Protein AF-A0A9X3YNB3-F1 (afdb_monomer_lite)

Structure (mmCIF, N/CA/C/O backbone):
data_AF-A0A9X3YNB3-F1
#
_entry.id   AF-A0A9X3YNB3-F1
#
loop_
_atom_site.group_PDB
_atom_site.id
_atom_site.type_symbol
_atom_site.label_atom_id
_atom_site.label_alt_id
_atom_site.label_comp_id
_atom_site.label_asym_id
_atom_site.label_entity_id
_atom_site.label_seq_id
_atom_site.pdbx_PDB_ins_code
_atom_site.Cartn_x
_atom_site.Cartn_y
_atom_site.Cartn_z
_atom_site.occupancy
_atom_site.B_iso_or_equiv
_atom_site.auth_seq_id
_atom_site.auth_comp_id
_atom_site.auth_asym_id
_atom_site.auth_atom_id
_atom_site.pdbx_PDB_model_num
ATOM 1 N N . MET A 1 1 ? -10.441 14.692 83.137 1.00 40.94 1 MET A N 1
ATOM 2 C CA . MET A 1 1 ? -10.372 13.592 82.148 1.00 40.94 1 MET A CA 1
ATOM 3 C C . MET A 1 1 ? -11.231 13.978 80.956 1.00 40.94 1 MET A C 1
ATOM 5 O O . MET A 1 1 ? -12.444 13.997 81.087 1.00 40.94 1 MET A O 1
ATOM 9 N N . GLN A 1 2 ? -10.619 14.364 79.838 1.00 39.03 2 GLN A N 1
ATOM 10 C CA . GLN A 1 2 ? -11.331 14.757 78.620 1.00 39.03 2 GLN A CA 1
ATOM 11 C C . GLN A 1 2 ? -10.517 14.231 77.432 1.00 39.03 2 GLN A C 1
ATOM 13 O O . GLN A 1 2 ? -9.462 14.764 77.101 1.00 39.03 2 GLN A O 1
ATOM 18 N N . THR A 1 3 ? -10.944 13.106 76.866 1.00 40.03 3 THR A N 1
ATOM 19 C CA . THR A 1 3 ? -10.283 12.437 75.740 1.00 40.03 3 THR A CA 1
ATOM 20 C C . THR A 1 3 ? -10.920 12.900 74.433 1.00 40.03 3 THR A C 1
ATOM 22 O O . THR A 1 3 ? -12.019 12.490 74.071 1.00 40.03 3 THR A O 1
ATOM 25 N N . SER A 1 4 ? -10.219 13.786 73.723 1.00 41.06 4 SER A N 1
ATOM 26 C CA . SER A 1 4 ? -10.578 14.230 72.374 1.00 41.06 4 SER A CA 1
ATOM 27 C C . SER A 1 4 ? -10.214 13.144 71.357 1.00 41.06 4 SER A C 1
ATOM 29 O O . SER A 1 4 ? -9.040 12.810 71.187 1.00 41.06 4 SER A O 1
ATOM 31 N N . LYS A 1 5 ? -11.222 12.564 70.695 1.00 44.88 5 LYS A N 1
ATOM 32 C CA . LYS A 1 5 ? -11.051 11.639 69.566 1.00 44.88 5 LYS A CA 1
ATOM 33 C C . LYS A 1 5 ? -10.964 12.458 68.277 1.00 44.88 5 LYS A C 1
ATOM 35 O O . LYS A 1 5 ? -11.952 13.050 67.854 1.00 44.88 5 LYS A O 1
ATOM 40 N N . LYS A 1 6 ? -9.786 12.491 67.652 1.00 42.75 6 LYS A N 1
ATOM 41 C CA . LYS A 1 6 ? -9.596 13.060 66.312 1.00 42.75 6 LYS A CA 1
ATOM 42 C C . LYS A 1 6 ? -10.081 12.051 65.270 1.00 42.75 6 LYS A C 1
ATOM 44 O O . LYS A 1 6 ? -9.524 10.962 65.167 1.00 42.75 6 LYS A O 1
ATOM 49 N N . ALA A 1 7 ? -11.114 12.415 64.516 1.00 43.97 7 ALA A N 1
ATOM 50 C CA . ALA A 1 7 ? -11.523 11.700 63.314 1.00 43.97 7 ALA A CA 1
ATOM 51 C C . ALA A 1 7 ? -10.542 12.044 62.183 1.00 43.97 7 ALA A C 1
ATOM 53 O O . ALA A 1 7 ? -10.432 13.200 61.780 1.00 43.97 7 ALA A O 1
ATOM 54 N N . VAL A 1 8 ? -9.802 11.046 61.706 1.00 42.28 8 VAL A N 1
ATOM 55 C CA . VAL A 1 8 ? -8.943 11.158 60.524 1.00 42.28 8 VAL A CA 1
ATOM 56 C C . VAL A 1 8 ? -9.780 10.730 59.323 1.00 42.28 8 VAL A C 1
ATOM 58 O O . VAL A 1 8 ? -10.089 9.553 59.163 1.00 42.28 8 VAL A O 1
ATOM 61 N N . PHE A 1 9 ? -10.189 11.701 58.509 1.00 37.84 9 PHE A N 1
ATOM 62 C CA . PHE A 1 9 ? -10.839 11.467 57.221 1.00 37.84 9 PHE A CA 1
ATOM 63 C C . PHE A 1 9 ? -9.753 11.129 56.191 1.00 37.84 9 PHE A C 1
ATOM 65 O O . PHE A 1 9 ? -8.993 11.998 55.767 1.00 37.84 9 PHE A O 1
ATOM 72 N N . VAL A 1 10 ? -9.646 9.851 55.829 1.00 41.56 10 VAL A N 1
ATOM 73 C CA . VAL A 1 10 ? -8.756 9.378 54.763 1.00 41.56 10 VAL A CA 1
ATOM 74 C C . VAL A 1 10 ? -9.478 9.580 53.432 1.00 41.56 10 VAL A C 1
ATOM 76 O O . VAL A 1 10 ? -10.455 8.895 53.140 1.00 41.56 10 VAL A O 1
ATOM 79 N N . TYR A 1 11 ? -9.015 10.545 52.637 1.00 40.06 11 TYR A N 1
ATOM 80 C CA . TYR A 1 11 ? -9.440 10.712 51.248 1.00 40.06 11 TYR A CA 1
ATOM 81 C C . TYR A 1 11 ? -8.928 9.525 50.424 1.00 40.06 11 TYR A C 1
ATOM 83 O O . TYR A 1 11 ? -7.724 9.378 50.215 1.00 40.06 11 TYR A O 1
ATOM 91 N N . ALA A 1 12 ? -9.841 8.678 49.952 1.00 42.34 12 ALA A N 1
ATOM 92 C CA . ALA A 1 12 ? -9.538 7.681 48.937 1.00 42.34 12 ALA A CA 1
ATOM 93 C C . ALA A 1 12 ? -9.299 8.401 47.598 1.00 42.34 12 ALA A C 1
ATOM 95 O O . ALA A 1 12 ? -10.236 8.904 46.978 1.00 42.34 12 ALA A O 1
ATOM 96 N N . LEU A 1 13 ? -8.035 8.479 47.168 1.00 42.12 13 LEU A N 1
ATOM 97 C CA . LEU A 1 13 ? -7.683 8.859 45.802 1.00 42.12 13 LEU A CA 1
ATOM 98 C C . LEU A 1 13 ? -8.223 7.786 44.846 1.00 42.12 13 LEU A C 1
ATOM 100 O O . LEU A 1 13 ? -7.699 6.676 44.788 1.00 42.12 13 LEU A O 1
ATOM 104 N N . PHE A 1 14 ? -9.246 8.134 44.068 1.00 37.44 14 PHE A N 1
ATOM 105 C CA . PHE A 1 14 ? -9.580 7.419 42.841 1.00 37.44 14 PHE A CA 1
ATOM 106 C C . PHE A 1 14 ? -8.511 7.755 41.796 1.00 37.44 14 PHE A C 1
ATOM 108 O O . PHE A 1 14 ? -8.597 8.763 41.095 1.00 37.44 14 PHE A O 1
ATOM 115 N N . THR A 1 15 ? -7.473 6.928 41.696 1.00 45.19 15 THR A N 1
ATOM 116 C CA . THR A 1 15 ? -6.614 6.920 40.514 1.00 45.19 15 THR A CA 1
ATOM 117 C C . THR A 1 15 ? -7.385 6.238 39.391 1.00 45.19 15 THR A C 1
ATOM 119 O O . THR A 1 15 ? -7.479 5.015 39.316 1.00 45.19 15 THR A O 1
ATOM 122 N N . ALA A 1 16 ? -7.980 7.049 38.517 1.00 41.38 16 ALA A N 1
ATOM 123 C CA . ALA A 1 16 ? -8.454 6.581 37.227 1.00 41.38 16 ALA A CA 1
ATOM 124 C C . ALA A 1 16 ? -7.243 6.036 36.460 1.00 41.38 16 ALA A C 1
ATOM 126 O O . ALA A 1 16 ? -6.425 6.793 35.936 1.00 41.38 16 ALA A O 1
ATOM 127 N N . VAL A 1 17 ? -7.102 4.713 36.429 1.00 41.97 17 VAL A N 1
ATOM 128 C CA . VAL A 1 17 ? -6.247 4.035 35.460 1.00 41.97 17 VAL A CA 1
ATOM 129 C C . VAL A 1 17 ? -6.905 4.268 34.107 1.00 41.97 17 VAL A C 1
ATOM 131 O O . VAL A 1 17 ? -7.816 3.551 33.705 1.00 41.97 17 VAL A O 1
ATOM 134 N N . ALA A 1 18 ? -6.491 5.338 33.431 1.00 39.88 18 ALA A N 1
ATOM 135 C CA . ALA A 1 18 ? -6.683 5.466 3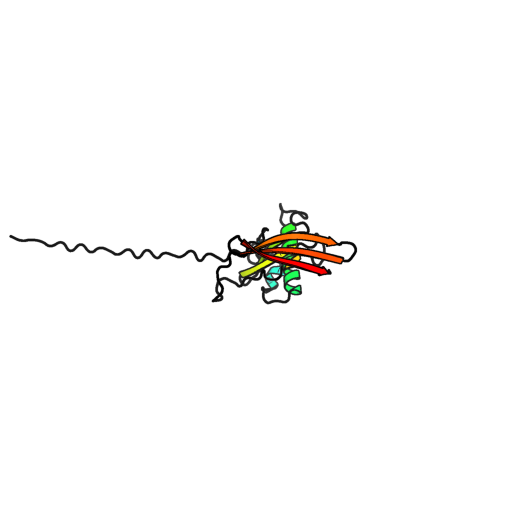2.002 1.00 39.88 18 ALA A CA 1
ATOM 136 C C . ALA A 1 18 ? -5.924 4.295 31.379 1.00 39.88 18 ALA A C 1
ATOM 138 O O . ALA A 1 18 ? -4.702 4.340 31.238 1.00 39.88 18 ALA A O 1
ATOM 139 N N . SER A 1 19 ? -6.630 3.202 31.092 1.00 33.09 19 SER A N 1
ATOM 140 C CA . SER A 1 19 ? -6.094 2.149 30.246 1.00 33.09 19 SER A CA 1
ATOM 141 C C . SER A 1 19 ? -5.663 2.824 28.945 1.00 33.09 19 SER A C 1
ATOM 143 O O . SER A 1 19 ? -6.514 3.439 28.292 1.00 33.09 19 SER A O 1
ATOM 145 N N . PRO A 1 20 ? -4.379 2.779 28.551 1.00 43.03 20 PRO A N 1
ATOM 146 C CA . PRO A 1 20 ? -4.036 3.144 27.195 1.00 43.03 20 PRO A CA 1
ATOM 147 C C . PRO A 1 20 ? -4.787 2.145 26.322 1.00 43.03 20 PRO A C 1
ATOM 149 O O . PRO A 1 20 ? -4.491 0.952 26.337 1.00 43.03 20 PRO A O 1
ATOM 152 N N . MET A 1 21 ? -5.823 2.620 25.632 1.00 38.75 21 MET A N 1
ATOM 153 C CA . MET A 1 21 ? -6.415 1.889 24.525 1.00 38.75 21 MET A CA 1
ATOM 154 C C . MET A 1 21 ? -5.260 1.643 23.562 1.00 38.75 21 MET A C 1
ATOM 156 O O . MET A 1 21 ? -4.823 2.560 22.865 1.00 38.75 21 MET A O 1
ATOM 160 N N . ALA A 1 22 ? -4.686 0.444 23.621 1.00 37.50 22 ALA A N 1
ATOM 161 C CA . ALA A 1 22 ? -3.665 0.011 22.698 1.00 37.50 22 ALA A CA 1
ATOM 162 C C . ALA A 1 22 ? -4.331 0.036 21.326 1.00 37.50 22 ALA A C 1
ATOM 164 O O . ALA A 1 22 ? -5.147 -0.821 20.996 1.00 37.50 22 ALA A O 1
ATOM 165 N N . LEU A 1 23 ? -4.065 1.105 20.575 1.00 42.31 23 LEU A N 1
ATOM 166 C CA . LEU A 1 23 ? -4.423 1.201 19.174 1.00 42.31 23 LEU A CA 1
ATOM 167 C C . LEU A 1 23 ? -3.891 -0.072 18.526 1.00 42.31 23 LEU A C 1
ATOM 169 O O . LEU A 1 23 ? -2.679 -0.277 18.546 1.00 42.31 23 LEU A O 1
ATOM 173 N N . ALA A 1 24 ? -4.774 -0.910 17.982 1.00 48.66 24 ALA A N 1
ATOM 174 C CA . ALA A 1 24 ? -4.366 -2.040 17.162 1.00 48.66 24 ALA A CA 1
ATOM 175 C C . ALA A 1 24 ? -3.406 -1.501 16.092 1.00 48.66 24 ALA A C 1
ATOM 177 O O . ALA A 1 24 ? -3.778 -0.717 15.207 1.00 48.66 24 ALA A O 1
ATOM 178 N N . GLN A 1 25 ? -2.121 -1.799 16.267 1.00 54.19 25 GLN A N 1
ATOM 179 C CA . GLN A 1 25 ? -1.070 -1.270 15.422 1.00 54.19 25 GLN A CA 1
ATOM 180 C C . GLN A 1 25 ? -0.950 -2.225 14.245 1.00 54.19 25 GLN A C 1
ATOM 182 O O . GLN A 1 25 ? -0.222 -3.204 14.313 1.00 54.19 25 GLN A O 1
ATOM 187 N N . LEU A 1 26 ? -1.659 -1.929 13.153 1.00 66.19 26 LEU A N 1
ATOM 188 C CA . LEU A 1 26 ? -1.340 -2.550 11.873 1.00 66.19 26 LEU A CA 1
ATOM 189 C C . LEU A 1 26 ? 0.098 -2.147 11.521 1.00 66.19 26 LEU A C 1
ATOM 191 O O . LEU A 1 26 ? 0.388 -0.954 11.333 1.00 66.19 26 LEU A O 1
ATOM 195 N N . ASN A 1 27 ? 0.997 -3.126 11.498 1.00 71.56 27 ASN A N 1
ATOM 196 C CA . ASN A 1 27 ? 2.390 -2.937 11.125 1.00 71.56 27 ASN A CA 1
ATOM 197 C C . ASN A 1 27 ? 2.632 -3.590 9.767 1.00 71.56 27 ASN A C 1
ATOM 199 O O . ASN A 1 27 ? 2.717 -4.809 9.667 1.00 71.56 27 ASN A O 1
ATOM 203 N N . CYS A 1 28 ? 2.736 -2.758 8.735 1.00 77.69 28 CYS A N 1
ATOM 204 C CA . CYS A 1 28 ? 3.010 -3.208 7.373 1.00 77.69 28 CYS A CA 1
ATOM 205 C C . CYS A 1 28 ? 4.519 -3.254 7.065 1.00 77.69 28 CYS A C 1
ATOM 207 O O . CYS A 1 28 ? 4.899 -3.645 5.973 1.00 77.69 28 CYS A O 1
ATOM 209 N N . GLY A 1 29 ? 5.396 -2.789 7.970 1.00 76.31 29 GLY A N 1
ATOM 210 C CA . GLY A 1 29 ? 6.845 -2.715 7.724 1.00 76.31 29 GLY A CA 1
ATOM 211 C C . GLY A 1 29 ? 7.311 -1.570 6.808 1.00 76.31 29 GLY A C 1
ATOM 212 O O . GLY A 1 29 ? 8.465 -1.568 6.390 1.00 76.31 29 GLY A O 1
ATOM 213 N N . GLY A 1 30 ? 6.447 -0.595 6.497 1.00 85.38 30 GLY A N 1
ATOM 214 C CA . GLY A 1 30 ? 6.739 0.540 5.606 1.00 85.38 30 GLY A CA 1
ATOM 215 C C . GLY A 1 30 ? 6.211 1.888 6.117 1.00 85.38 30 GLY A C 1
ATOM 216 O O . GLY A 1 30 ? 5.618 1.950 7.202 1.00 85.38 30 GLY A O 1
ATOM 217 N N . PRO A 1 31 ? 6.410 2.990 5.365 1.00 90.94 31 PRO A N 1
ATOM 218 C CA . PRO A 1 31 ? 5.942 4.306 5.779 1.00 90.94 31 PRO A CA 1
ATOM 219 C C . PRO A 1 31 ? 4.416 4.361 5.856 1.00 90.94 31 PRO A C 1
ATOM 221 O O . PRO A 1 31 ? 3.699 3.623 5.180 1.00 90.94 31 PRO A O 1
ATOM 224 N N . THR A 1 32 ? 3.919 5.271 6.692 1.00 92.06 32 THR A N 1
ATOM 225 C CA . THR A 1 32 ? 2.483 5.539 6.801 1.00 92.06 32 THR A CA 1
ATOM 226 C C . THR A 1 32 ? 2.084 6.671 5.868 1.00 92.06 32 THR A C 1
ATOM 228 O O . THR A 1 32 ? 2.608 7.778 5.976 1.00 92.06 32 THR A O 1
ATOM 231 N N . LEU A 1 33 ? 1.137 6.387 4.983 1.00 93.38 33 LEU A N 1
ATOM 232 C CA . LEU A 1 33 ? 0.521 7.314 4.049 1.00 93.38 33 LEU A CA 1
ATOM 233 C C . LEU A 1 33 ? -0.881 7.626 4.576 1.00 93.38 33 LEU A C 1
ATOM 235 O O . LEU A 1 33 ? -1.790 6.806 4.472 1.00 93.38 33 LEU A O 1
ATOM 239 N N . ASN A 1 34 ? -1.031 8.773 5.233 1.00 92.00 34 ASN A N 1
ATOM 240 C CA . ASN A 1 34 ? -2.267 9.139 5.918 1.00 92.00 34 ASN A CA 1
ATOM 241 C C . ASN A 1 34 ? -2.985 10.246 5.154 1.00 92.00 34 ASN A C 1
ATOM 243 O O . ASN A 1 34 ? -2.475 11.364 5.090 1.00 92.00 34 ASN A O 1
ATOM 247 N N . THR A 1 35 ? -4.167 9.947 4.616 1.00 92.12 35 THR A N 1
ATOM 248 C CA . THR A 1 35 ? -4.954 10.885 3.800 1.00 92.12 35 THR A CA 1
ATOM 249 C C . THR A 1 35 ? -5.328 12.162 4.554 1.00 92.12 35 THR A C 1
ATOM 251 O O . THR A 1 35 ? -5.474 13.214 3.941 1.00 92.12 35 THR A O 1
ATOM 254 N N . ASN A 1 36 ? -5.398 12.103 5.887 1.00 89.62 36 ASN A N 1
ATOM 255 C CA . ASN A 1 36 ? -5.735 13.234 6.751 1.00 89.62 36 ASN A CA 1
ATOM 256 C C . ASN A 1 36 ? -4.537 14.134 7.103 1.00 89.62 36 ASN A C 1
ATOM 258 O O . ASN A 1 36 ? -4.714 15.180 7.728 1.00 89.62 36 ASN A O 1
ATOM 262 N N . GLN A 1 37 ? -3.306 13.744 6.756 1.00 89.19 37 GLN A N 1
ATOM 263 C CA . GLN A 1 37 ? -2.095 14.465 7.157 1.00 89.19 37 GLN A CA 1
ATOM 264 C C . GLN A 1 37 ? -1.361 15.072 5.956 1.00 89.19 37 GLN A C 1
ATOM 266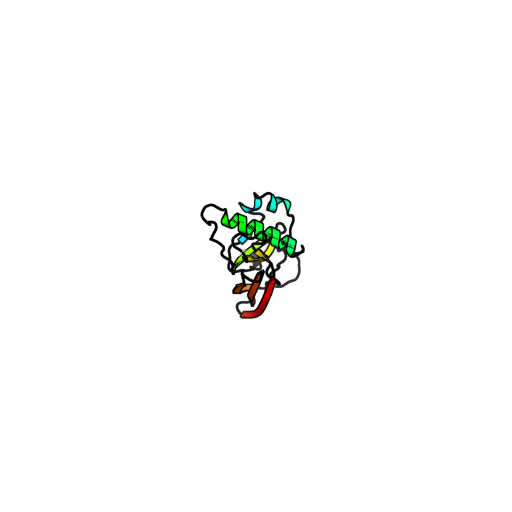 O O . GLN A 1 37 ? -1.311 14.459 4.886 1.00 89.19 37 GLN A O 1
ATOM 271 N N . PRO A 1 38 ? -0.735 16.254 6.121 1.00 86.31 38 PRO A N 1
ATOM 272 C CA . PRO A 1 38 ? 0.169 16.781 5.112 1.00 86.31 38 PRO A CA 1
ATOM 273 C C . PRO A 1 38 ? 1.328 15.804 4.834 1.00 86.31 38 PRO A C 1
ATOM 275 O O . PRO A 1 38 ? 1.825 15.169 5.768 1.00 86.31 38 PRO A O 1
ATOM 278 N N . PRO A 1 39 ? 1.786 15.694 3.575 1.00 88.00 39 PRO A N 1
ATOM 279 C CA . PRO A 1 39 ? 1.312 16.447 2.410 1.00 88.00 39 PRO A CA 1
ATOM 280 C C . PRO A 1 39 ? 0.109 15.809 1.694 1.00 88.00 39 PRO A C 1
ATOM 282 O O . PRO A 1 39 ? -0.453 16.426 0.796 1.00 88.00 39 PRO A O 1
ATOM 285 N N . TYR A 1 40 ? -0.316 14.603 2.074 1.00 89.94 40 TYR A N 1
ATOM 286 C CA . TYR A 1 40 ? -1.353 13.854 1.353 1.00 89.94 40 TYR A CA 1
ATOM 287 C C . TYR A 1 40 ? -2.717 14.539 1.378 1.00 89.94 40 TYR A C 1
ATOM 289 O O . TYR A 1 40 ? -3.398 14.565 0.357 1.00 89.94 40 TYR A O 1
ATOM 297 N N . SER A 1 41 ? -3.075 15.168 2.499 1.00 88.38 41 SER A N 1
ATOM 298 C CA . SER A 1 41 ? -4.330 15.922 2.631 1.00 88.38 41 SER A CA 1
ATOM 299 C C . SER A 1 41 ? -4.428 17.141 1.705 1.00 88.38 41 SER A C 1
ATOM 301 O O . SER A 1 41 ? -5.511 17.695 1.516 1.00 88.38 41 SER A O 1
ATOM 303 N N . GLN A 1 42 ? -3.312 17.572 1.108 1.00 87.12 42 GLN A N 1
ATOM 304 C CA . GLN A 1 42 ? -3.271 18.695 0.168 1.00 87.12 42 GLN A CA 1
ATOM 305 C C . GLN A 1 42 ? -3.497 18.261 -1.288 1.00 87.12 42 GLN A C 1
ATOM 307 O O . GLN A 1 42 ? -3.738 19.110 -2.145 1.00 87.12 42 GLN A O 1
ATOM 312 N N . LEU A 1 43 ? -3.450 16.959 -1.577 1.00 85.31 43 LEU A N 1
ATOM 313 C CA . LEU A 1 43 ? -3.661 16.423 -2.917 1.00 85.31 43 LEU A CA 1
ATOM 314 C C . LEU A 1 43 ? -5.154 16.375 -3.218 1.00 85.31 43 LEU A C 1
ATOM 316 O O . LEU A 1 43 ? -5.923 15.756 -2.486 1.00 85.31 43 LEU A O 1
ATOM 320 N N . GLU A 1 44 ? -5.564 16.979 -4.329 1.00 83.75 44 GLU A N 1
ATOM 321 C CA . GLU A 1 44 ? -6.971 17.009 -4.735 1.00 83.75 44 GLU A CA 1
ATOM 322 C C . GLU A 1 44 ? -7.554 15.601 -4.917 1.00 83.75 44 GLU A C 1
ATOM 324 O O . GLU A 1 44 ? -8.647 15.318 -4.428 1.00 83.75 44 GLU A O 1
ATOM 329 N N . THR A 1 45 ? -6.776 14.695 -5.519 1.00 79.19 45 THR A N 1
ATOM 330 C CA . THR A 1 45 ? -7.136 13.280 -5.691 1.00 79.19 45 THR A CA 1
ATOM 331 C C . THR A 1 45 ? -7.377 12.562 -4.366 1.00 79.19 45 THR A C 1
ATOM 333 O O . THR A 1 45 ? -8.136 11.607 -4.347 1.00 79.19 45 THR A O 1
ATOM 336 N N . VAL A 1 46 ? -6.753 12.992 -3.264 1.00 81.94 46 VAL A N 1
ATOM 337 C CA . VAL A 1 46 ? -6.920 12.368 -1.940 1.00 81.94 46 VAL A CA 1
ATOM 338 C C . VAL A 1 46 ? -8.065 13.026 -1.179 1.00 81.94 46 VAL A C 1
ATOM 340 O O . VAL A 1 46 ? -8.951 12.329 -0.691 1.00 81.94 46 VAL A O 1
ATOM 343 N N . ARG A 1 47 ? -8.077 14.364 -1.135 1.00 78.62 47 ARG A N 1
ATOM 344 C CA . ARG A 1 47 ? -9.047 15.179 -0.390 1.00 78.62 47 ARG A CA 1
ATOM 345 C C . ARG A 1 47 ? -10.501 14.924 -0.796 1.00 78.62 47 ARG A C 1
ATOM 347 O O . ARG A 1 47 ? -11.383 15.073 0.035 1.00 78.62 47 ARG A O 1
ATOM 354 N N . ASN A 1 48 ? -10.743 14.568 -2.056 1.00 76.50 48 ASN A N 1
ATOM 355 C CA . ASN A 1 48 ? -12.092 14.358 -2.587 1.00 76.50 48 ASN A CA 1
ATOM 356 C C . ASN A 1 48 ? -12.445 12.873 -2.782 1.00 76.50 48 ASN A C 1
ATOM 358 O O . ASN A 1 48 ? -13.479 12.575 -3.373 1.00 76.50 48 ASN A O 1
ATOM 362 N N . SER A 1 49 ? -11.569 11.944 -2.381 1.00 77.12 49 SER A N 1
ATOM 363 C CA . SER A 1 49 ? -11.738 10.528 -2.723 1.00 77.12 49 SER A CA 1
ATOM 364 C C . SER A 1 49 ? -12.811 9.826 -1.889 1.00 77.12 49 SER A C 1
ATOM 366 O O . SER A 1 49 ? -13.443 8.917 -2.414 1.00 77.12 49 SER A O 1
ATOM 368 N N . PHE A 1 50 ? -13.035 10.236 -0.630 1.00 85.62 50 PHE A N 1
ATOM 369 C CA . PHE A 1 50 ? -13.926 9.566 0.337 1.00 85.62 50 PHE A CA 1
ATOM 370 C C . PHE A 1 50 ? -13.746 8.038 0.419 1.00 85.62 50 PHE A C 1
ATOM 372 O O . PHE A 1 50 ? -14.633 7.329 0.884 1.00 85.62 50 PHE A O 1
ATOM 379 N N . VAL A 1 51 ? -12.596 7.527 -0.033 1.00 90.88 51 VAL A N 1
ATOM 380 C CA . VAL A 1 51 ? -12.319 6.093 -0.114 1.00 90.88 51 VAL A CA 1
ATOM 381 C C . VAL A 1 51 ? -12.044 5.550 1.285 1.00 90.88 51 VAL A C 1
ATOM 383 O O . VAL A 1 51 ? -11.340 6.173 2.085 1.00 90.88 51 VAL A O 1
ATOM 386 N N . THR A 1 52 ? -12.559 4.357 1.540 1.00 91.69 52 THR A N 1
ATOM 387 C CA . THR A 1 52 ? -12.483 3.583 2.780 1.00 91.69 52 THR A CA 1
ATOM 388 C C . THR A 1 52 ? -12.038 2.146 2.486 1.00 91.69 52 THR A C 1
ATOM 390 O O . THR A 1 52 ? -11.879 1.746 1.330 1.00 91.69 52 THR A O 1
ATOM 393 N N . ILE A 1 53 ? -11.847 1.330 3.528 1.00 87.94 53 ILE A N 1
ATOM 394 C CA . ILE A 1 53 ? -11.543 -0.104 3.365 1.00 87.94 53 ILE A CA 1
ATOM 395 C C . ILE A 1 53 ? -12.690 -0.918 2.743 1.00 87.94 53 ILE A C 1
ATOM 397 O O . ILE A 1 53 ? -12.428 -2.003 2.217 1.00 87.94 53 ILE A O 1
ATOM 401 N N . GLU A 1 54 ? -13.924 -0.410 2.775 1.00 89.62 54 GLU A N 1
ATOM 402 C CA . GLU A 1 54 ? -15.116 -1.101 2.260 1.00 89.62 54 GLU A CA 1
ATOM 403 C C . GLU A 1 54 ? -15.273 -0.969 0.740 1.00 89.62 54 GLU A C 1
ATOM 405 O O . GLU A 1 54 ? -15.951 -1.782 0.113 1.00 89.62 54 GLU A O 1
ATOM 410 N N . ASP A 1 55 ? -14.608 0.013 0.128 1.00 91.69 55 ASP A N 1
ATOM 411 C CA . ASP A 1 55 ? -14.685 0.247 -1.314 1.00 91.69 55 ASP A CA 1
ATOM 412 C C . ASP A 1 55 ? -14.034 -0.872 -2.135 1.00 91.69 55 ASP A C 1
ATOM 414 O O . ASP A 1 55 ? -13.216 -1.652 -1.649 1.00 91.69 55 ASP A O 1
ATOM 418 N N . GLU A 1 56 ? -14.350 -0.953 -3.424 1.00 90.62 56 GLU A N 1
ATOM 419 C CA . GLU A 1 56 ? -13.766 -1.964 -4.307 1.00 90.62 56 GLU A CA 1
ATOM 420 C C . GLU A 1 56 ? -12.233 -1.867 -4.390 1.00 90.62 56 GLU A C 1
ATOM 422 O O . GLU A 1 56 ? -11.632 -0.791 -4.333 1.00 90.62 56 GLU A O 1
ATOM 427 N N . GLU A 1 57 ? -11.573 -3.012 -4.584 1.00 87.44 57 GLU A N 1
ATOM 428 C CA . GLU A 1 57 ? -10.108 -3.097 -4.619 1.00 87.44 57 GLU A CA 1
ATOM 429 C C . GLU A 1 57 ? -9.472 -2.175 -5.667 1.00 87.44 57 GLU A C 1
ATOM 431 O O . GLU A 1 57 ? -8.432 -1.571 -5.401 1.00 87.44 57 GLU A O 1
ATOM 436 N N . ALA A 1 58 ? -10.105 -2.016 -6.832 1.00 87.50 58 ALA A N 1
ATOM 437 C CA . ALA A 1 58 ? -9.626 -1.129 -7.888 1.00 87.50 58 ALA A CA 1
ATOM 438 C C . ALA A 1 58 ? -9.615 0.345 -7.445 1.00 87.50 58 ALA A C 1
ATOM 440 O O . ALA A 1 58 ? -8.648 1.066 -7.701 1.00 87.50 58 ALA A O 1
ATOM 441 N N . VAL A 1 59 ? -10.654 0.777 -6.723 1.00 90.62 59 VAL A N 1
ATOM 442 C CA . VAL A 1 59 ? -10.772 2.141 -6.189 1.00 90.62 59 VAL A CA 1
ATOM 443 C C . VAL A 1 59 ? -9.704 2.378 -5.122 1.00 90.62 59 VAL A C 1
ATOM 445 O O . VAL A 1 59 ? -8.963 3.365 -5.189 1.00 90.62 59 VAL A O 1
ATOM 448 N N . ARG A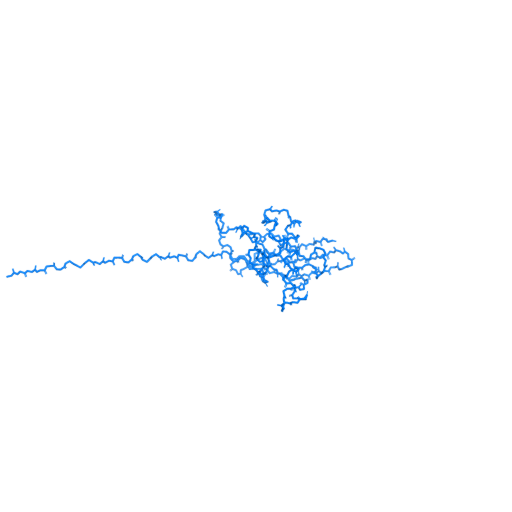 1 60 ? -9.543 1.430 -4.189 1.00 92.56 60 ARG A N 1
ATOM 449 C CA . ARG A 1 60 ? -8.496 1.507 -3.160 1.00 92.56 60 ARG A CA 1
ATOM 450 C C . ARG A 1 60 ? -7.096 1.507 -3.779 1.00 92.56 60 ARG A C 1
ATOM 452 O O . ARG A 1 60 ? -6.277 2.345 -3.416 1.00 92.56 60 ARG A O 1
ATOM 459 N N . SER A 1 61 ? -6.833 0.659 -4.774 1.00 91.56 61 SER A N 1
ATOM 460 C CA . SER A 1 61 ? -5.557 0.621 -5.514 1.00 91.56 61 SER A CA 1
ATOM 461 C C . SER A 1 61 ? -5.229 1.955 -6.188 1.00 91.56 61 SER A C 1
ATOM 463 O O . SER A 1 61 ? -4.076 2.396 -6.164 1.00 91.56 61 SER A O 1
ATOM 465 N N . GLY A 1 62 ? -6.240 2.633 -6.743 1.00 91.62 62 GLY A N 1
ATOM 466 C CA . GLY A 1 62 ? -6.101 3.973 -7.311 1.00 91.62 62 GLY A CA 1
ATOM 467 C C . GLY A 1 62 ? -5.633 4.999 -6.276 1.00 91.62 62 GLY A C 1
ATOM 468 O O . GLY A 1 62 ? -4.648 5.706 -6.507 1.00 91.62 62 GLY A O 1
ATOM 469 N N . LEU A 1 63 ? -6.271 5.031 -5.099 1.00 93.56 63 LEU A N 1
ATOM 470 C CA . LEU A 1 63 ? -5.860 5.926 -4.013 1.00 93.56 63 LEU A CA 1
ATOM 471 C C . LEU A 1 63 ? -4.452 5.598 -3.502 1.00 93.56 63 LEU A C 1
ATOM 473 O O . LEU A 1 63 ? -3.623 6.497 -3.364 1.00 93.56 63 LEU A O 1
ATOM 477 N N . ILE A 1 64 ? -4.157 4.321 -3.244 1.00 94.19 64 ILE A N 1
ATOM 478 C CA . ILE A 1 64 ? -2.841 3.891 -2.749 1.00 94.19 64 ILE A CA 1
ATOM 479 C C . ILE A 1 64 ? -1.755 4.272 -3.762 1.00 94.19 64 ILE A C 1
ATOM 481 O O . ILE A 1 64 ? -0.709 4.796 -3.379 1.00 94.19 64 ILE A O 1
ATOM 485 N N . THR A 1 65 ? -2.016 4.093 -5.058 1.00 93.50 65 THR A N 1
ATOM 486 C CA . THR A 1 65 ? -1.119 4.534 -6.133 1.00 93.50 65 THR A CA 1
ATOM 487 C C . THR A 1 65 ? -0.870 6.043 -6.085 1.00 93.50 65 THR A C 1
ATOM 489 O O . THR A 1 65 ? 0.286 6.466 -6.161 1.00 93.50 65 THR A O 1
ATOM 492 N N . ALA A 1 66 ? -1.911 6.861 -5.902 1.00 92.06 66 ALA A N 1
ATOM 493 C CA . ALA A 1 66 ? -1.761 8.311 -5.774 1.00 92.06 66 ALA A CA 1
ATOM 494 C C . ALA A 1 66 ? -0.922 8.700 -4.542 1.00 92.06 66 ALA A C 1
ATOM 496 O O . ALA A 1 66 ? -0.033 9.547 -4.636 1.00 92.06 66 ALA A O 1
ATOM 497 N N . LEU A 1 67 ? -1.148 8.040 -3.403 1.00 93.88 67 LEU A N 1
ATOM 498 C CA . LEU A 1 67 ? -0.398 8.269 -2.166 1.00 93.88 67 LEU A CA 1
ATOM 499 C C . LEU A 1 67 ? 1.079 7.873 -2.293 1.00 93.88 67 LEU A C 1
ATOM 501 O O . LEU A 1 67 ? 1.954 8.603 -1.829 1.00 93.88 67 LEU A O 1
ATOM 505 N N . VAL A 1 68 ? 1.376 6.746 -2.944 1.00 94.00 68 VAL A N 1
ATOM 506 C CA . VAL A 1 68 ? 2.752 6.303 -3.229 1.00 94.00 68 VAL A CA 1
ATOM 507 C C . VAL A 1 68 ? 3.451 7.273 -4.180 1.00 94.00 68 VAL A C 1
ATOM 509 O O . VAL A 1 68 ? 4.608 7.634 -3.952 1.00 94.00 68 VAL A O 1
ATOM 512 N N . GLY A 1 69 ? 2.751 7.730 -5.223 1.00 90.81 69 GLY A N 1
ATOM 513 C CA . GLY A 1 69 ? 3.245 8.767 -6.127 1.00 90.81 69 GLY A CA 1
ATOM 514 C C . GLY A 1 69 ? 3.600 10.041 -5.365 1.00 90.81 69 GLY A C 1
ATOM 515 O O . GLY A 1 69 ? 4.721 10.533 -5.469 1.00 90.81 69 GLY A O 1
ATOM 516 N N . ALA A 1 70 ? 2.690 10.503 -4.509 1.00 91.00 70 ALA A N 1
ATOM 517 C CA . ALA A 1 70 ? 2.925 11.659 -3.665 1.00 91.00 70 ALA A CA 1
ATOM 518 C C . ALA A 1 70 ? 4.110 11.474 -2.721 1.00 91.00 70 ALA A C 1
ATOM 520 O O . ALA A 1 70 ? 4.954 12.361 -2.662 1.00 91.00 70 ALA A O 1
ATOM 521 N N . TYR A 1 71 ? 4.220 10.326 -2.040 1.00 92.44 71 TYR A N 1
ATOM 522 C CA . TYR A 1 71 ? 5.347 10.019 -1.155 1.00 92.44 71 TYR A CA 1
ATOM 523 C C . TYR A 1 71 ? 6.684 10.189 -1.880 1.00 92.44 71 TYR A C 1
ATOM 525 O O . TYR A 1 71 ? 7.593 10.831 -1.357 1.00 92.44 71 TYR A O 1
ATOM 533 N N . ARG A 1 72 ? 6.797 9.663 -3.105 1.00 91.81 72 ARG A N 1
ATOM 534 C CA . ARG A 1 72 ? 8.005 9.772 -3.939 1.00 91.81 72 ARG A CA 1
ATOM 535 C C . ARG A 1 72 ? 8.301 11.211 -4.377 1.00 91.81 72 ARG A C 1
ATOM 537 O O . ARG A 1 72 ? 9.465 11.555 -4.573 1.00 91.81 72 ARG A O 1
ATOM 544 N N . SER A 1 73 ? 7.269 12.038 -4.526 1.00 88.75 73 SER A N 1
ATOM 545 C CA . SER A 1 73 ? 7.383 13.450 -4.906 1.00 88.75 73 SER A CA 1
ATOM 546 C C . SER A 1 73 ? 7.738 14.384 -3.745 1.00 88.75 73 SER A C 1
ATOM 548 O O . SER A 1 73 ? 8.099 15.533 -3.996 1.00 88.75 73 SER A O 1
ATOM 550 N N . ILE A 1 74 ? 7.663 13.927 -2.488 1.00 88.00 74 ILE A N 1
ATOM 551 C CA . ILE A 1 74 ? 8.070 14.735 -1.330 1.00 88.00 74 ILE A CA 1
ATOM 552 C C . ILE A 1 74 ? 9.580 15.014 -1.411 1.00 88.00 74 ILE A C 1
ATOM 554 O O . ILE A 1 74 ? 10.367 14.068 -1.562 1.00 88.00 74 ILE A O 1
ATOM 558 N N . PRO A 1 75 ? 10.015 16.283 -1.267 1.00 84.38 75 PRO A N 1
ATOM 559 C CA . PRO A 1 75 ? 11.431 16.620 -1.188 1.00 84.38 75 PRO A CA 1
ATOM 560 C C . PRO A 1 75 ? 12.142 15.791 -0.110 1.00 84.38 75 PRO A C 1
ATOM 562 O O . PRO A 1 75 ? 11.743 15.796 1.050 1.00 84.38 75 PRO A O 1
ATOM 565 N N . GLY A 1 76 ? 13.195 15.072 -0.503 1.00 83.31 76 GLY A N 1
ATOM 566 C CA . GLY A 1 76 ? 13.986 14.215 0.388 1.00 83.31 76 GLY A CA 1
ATOM 567 C C . GLY A 1 76 ? 13.697 12.713 0.281 1.00 83.31 76 GLY A C 1
ATOM 568 O O . GLY A 1 76 ? 14.605 11.931 0.540 1.00 83.31 76 GLY A O 1
ATOM 569 N N . ASN A 1 77 ? 12.511 12.294 -0.177 1.00 85.88 77 ASN A N 1
ATOM 570 C CA . ASN A 1 77 ? 12.230 10.873 -0.433 1.00 85.88 77 ASN A CA 1
ATOM 571 C C . ASN A 1 77 ? 12.792 10.448 -1.799 1.00 85.88 77 ASN A C 1
ATOM 573 O O . ASN A 1 77 ? 13.532 9.475 -1.918 1.00 85.88 77 ASN A O 1
ATOM 577 N N . GLY A 1 78 ? 12.471 11.212 -2.846 1.00 82.50 78 GLY A N 1
ATOM 578 C CA . GLY A 1 78 ? 12.904 10.938 -4.213 1.00 82.50 78 GLY A CA 1
ATOM 579 C C . GLY A 1 78 ? 12.147 9.791 -4.894 1.00 82.50 78 GLY A C 1
ATOM 580 O O . GLY A 1 78 ? 11.539 8.921 -4.260 1.00 82.50 78 GLY A O 1
ATOM 581 N N . THR A 1 79 ? 12.230 9.773 -6.227 1.00 79.44 79 THR A N 1
ATOM 582 C CA . THR A 1 79 ? 11.466 8.879 -7.118 1.00 79.44 79 THR A CA 1
ATOM 583 C C . THR A 1 79 ? 11.675 7.385 -6.833 1.00 79.44 79 THR A C 1
ATOM 585 O O . THR A 1 79 ? 10.796 6.568 -7.114 1.00 79.44 79 THR A O 1
ATOM 588 N N . PHE A 1 80 ? 12.818 7.018 -6.244 1.00 84.25 80 PHE A N 1
ATOM 589 C CA . PHE A 1 80 ? 13.213 5.629 -5.981 1.00 84.25 80 PHE A CA 1
ATOM 590 C C . PHE A 1 80 ? 13.037 5.158 -4.529 1.00 84.25 80 PHE A C 1
ATOM 592 O O . PHE A 1 80 ? 13.369 4.016 -4.237 1.00 84.25 80 PHE A O 1
ATOM 599 N N . SER A 1 81 ? 12.487 5.985 -3.632 1.00 87.75 81 SER A N 1
ATOM 600 C CA . SER A 1 81 ? 12.330 5.652 -2.199 1.00 87.75 81 SER A CA 1
ATOM 601 C C . SER A 1 81 ? 11.448 4.439 -1.901 1.00 87.75 81 SER A C 1
ATOM 603 O O . SER A 1 81 ? 11.630 3.779 -0.883 1.00 87.75 81 SER A O 1
ATOM 605 N N . LEU A 1 82 ? 10.494 4.150 -2.784 1.00 90.19 82 LEU A N 1
ATOM 606 C CA . LEU A 1 82 ? 9.601 3.001 -2.691 1.00 90.19 82 LEU A CA 1
ATOM 607 C C . LEU A 1 82 ? 9.759 2.138 -3.947 1.00 90.19 82 LEU A C 1
ATOM 609 O O . LEU A 1 82 ? 8.990 2.327 -4.892 1.00 90.19 82 LEU A O 1
ATOM 613 N N . PRO A 1 83 ? 10.774 1.266 -4.045 1.00 88.62 83 PRO A N 1
ATOM 614 C CA . PRO A 1 83 ? 10.877 0.322 -5.154 1.00 88.62 83 PRO A CA 1
ATOM 615 C C . PRO A 1 83 ? 9.714 -0.694 -5.161 1.00 88.62 83 PRO A C 1
ATOM 617 O O . PRO A 1 83 ? 9.002 -0.850 -4.166 1.00 88.62 83 PRO A O 1
ATOM 620 N N . PRO A 1 84 ? 9.494 -1.413 -6.277 1.00 87.88 84 PRO A N 1
ATOM 621 C CA . PRO A 1 84 ? 8.598 -2.566 -6.289 1.00 87.88 84 PRO A CA 1
ATOM 622 C C . PRO A 1 84 ? 8.964 -3.569 -5.186 1.00 87.88 84 PRO A C 1
ATOM 624 O O . PRO A 1 84 ? 10.141 -3.864 -4.983 1.00 87.88 84 PRO A O 1
ATOM 627 N N . GLY A 1 85 ? 7.966 -4.081 -4.473 1.00 83.25 85 GLY A N 1
ATOM 628 C CA . GLY A 1 85 ? 8.151 -4.899 -3.279 1.00 83.25 85 GLY A CA 1
ATOM 629 C C . GLY A 1 85 ? 8.095 -4.116 -1.964 1.00 83.25 85 GLY A C 1
ATOM 630 O O . GLY A 1 85 ? 8.090 -4.738 -0.909 1.00 83.25 85 GLY A O 1
ATOM 631 N N . SER A 1 86 ? 8.056 -2.778 -1.981 1.00 88.19 86 SER A N 1
ATOM 632 C CA . SER A 1 86 ? 7.968 -1.993 -0.745 1.00 88.19 86 SER A CA 1
ATOM 633 C C . SER A 1 86 ? 6.567 -2.038 -0.128 1.00 88.19 86 SER A C 1
ATOM 635 O O . SER A 1 86 ? 5.594 -1.738 -0.828 1.00 88.19 86 SER A O 1
ATOM 637 N N . PRO A 1 87 ? 6.443 -2.331 1.179 1.00 89.94 87 PRO A N 1
ATOM 638 C CA . PRO A 1 87 ? 5.188 -2.146 1.886 1.00 89.94 87 PRO A CA 1
ATOM 639 C C . PRO A 1 87 ? 4.909 -0.670 2.146 1.00 89.94 87 PRO A C 1
ATOM 641 O O . PRO A 1 87 ? 5.824 0.134 2.331 1.00 89.94 87 PRO A O 1
ATOM 644 N N . VAL A 1 88 ? 3.633 -0.339 2.283 1.00 91.88 88 VAL A N 1
ATOM 645 C CA . VAL A 1 88 ? 3.157 0.927 2.840 1.00 91.88 88 VAL A CA 1
ATOM 646 C C . VAL A 1 88 ? 1.969 0.661 3.755 1.00 91.88 88 VAL A C 1
ATOM 648 O O . VAL A 1 88 ? 1.227 -0.299 3.565 1.00 91.88 88 VAL A O 1
ATOM 651 N N . ARG A 1 89 ? 1.772 1.515 4.757 1.00 92.69 89 ARG A N 1
ATOM 652 C CA . ARG A 1 89 ? 0.541 1.531 5.552 1.00 92.69 89 ARG A CA 1
ATOM 653 C C . ARG A 1 89 ? -0.324 2.686 5.089 1.00 92.69 89 ARG A C 1
ATOM 655 O O . ARG A 1 89 ? 0.129 3.824 5.151 1.00 92.69 89 ARG A O 1
ATOM 662 N N . VAL A 1 90 ? -1.557 2.417 4.696 1.00 92.81 90 VAL A N 1
ATOM 663 C CA . VAL A 1 90 ? -2.509 3.448 4.280 1.00 92.81 90 VAL A CA 1
ATOM 664 C C . VAL A 1 90 ? -3.480 3.701 5.425 1.00 92.81 90 VAL A C 1
ATOM 666 O O . VAL A 1 90 ? -3.952 2.764 6.067 1.00 92.81 90 VAL A O 1
ATOM 669 N N . VAL A 1 91 ? -3.727 4.974 5.721 1.00 91.94 91 VAL A N 1
ATOM 670 C CA . VAL A 1 91 ? -4.776 5.407 6.650 1.00 91.94 91 VAL A CA 1
ATOM 671 C C . VAL A 1 91 ? -5.760 6.234 5.844 1.00 91.94 91 VAL A C 1
ATOM 673 O O . VAL A 1 91 ? -5.375 7.283 5.325 1.00 91.94 91 VAL A O 1
ATOM 676 N N . TYR A 1 92 ? -6.987 5.734 5.734 1.00 92.00 92 TYR A N 1
ATOM 677 C CA . TYR A 1 92 ? -8.084 6.360 5.005 1.00 92.00 92 TYR A CA 1
ATOM 678 C C . TYR A 1 92 ? -8.674 7.543 5.771 1.00 92.00 92 TYR A C 1
ATOM 680 O O . TYR A 1 92 ? -8.330 7.808 6.929 1.00 92.00 92 TYR A O 1
ATOM 688 N N . GLU A 1 93 ? -9.574 8.265 5.103 1.00 88.69 93 GLU A N 1
ATOM 689 C CA . GLU A 1 93 ? -10.223 9.454 5.657 1.00 88.69 93 GLU A CA 1
ATOM 690 C C . GLU A 1 93 ? -11.009 9.126 6.936 1.00 88.69 93 GLU A C 1
ATOM 692 O O . GLU A 1 93 ? -10.825 9.784 7.962 1.00 88.69 93 GLU A O 1
ATOM 697 N N . ASP A 1 94 ? -11.769 8.029 6.920 1.00 88.69 94 ASP A N 1
ATOM 698 C CA . ASP A 1 94 ? -12.538 7.494 8.054 1.00 88.69 94 ASP A CA 1
ATOM 699 C C . ASP A 1 94 ? -11.667 6.924 9.196 1.00 88.69 94 ASP A C 1
ATOM 701 O O . ASP A 1 94 ? -12.184 6.530 10.243 1.00 88.69 94 ASP A O 1
ATOM 705 N N . ARG A 1 95 ? -10.336 6.941 9.033 1.00 87.88 95 ARG A N 1
ATOM 706 C CA . ARG A 1 95 ? -9.312 6.369 9.926 1.00 87.88 95 ARG A CA 1
ATOM 707 C C . ARG A 1 95 ? -9.243 4.843 9.935 1.00 87.88 95 ARG A C 1
ATOM 709 O O . ARG A 1 95 ? -8.477 4.297 10.742 1.00 87.88 95 ARG A O 1
ATOM 716 N N . SER A 1 96 ? -9.964 4.170 9.041 1.00 89.06 96 SER A N 1
ATOM 717 C CA . SER A 1 96 ? -9.678 2.779 8.704 1.00 89.06 96 SER A CA 1
ATOM 718 C C . SER A 1 96 ? -8.288 2.667 8.069 1.00 89.06 96 SER A C 1
ATOM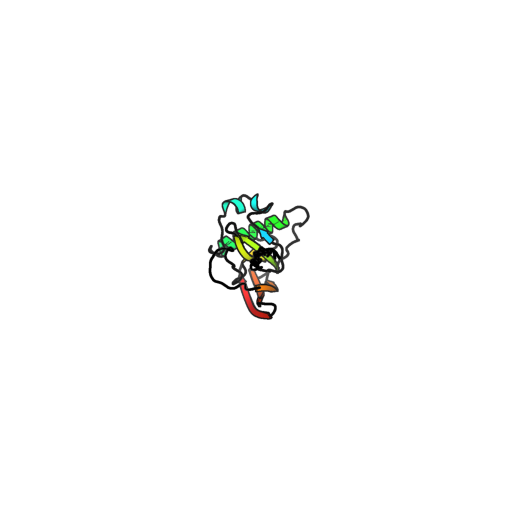 720 O O . SER A 1 96 ? -7.680 3.657 7.640 1.00 89.06 96 SER A O 1
ATOM 722 N N . LYS A 1 97 ? -7.710 1.467 8.097 1.00 89.81 97 LYS A N 1
ATOM 723 C CA . LYS A 1 97 ? -6.320 1.234 7.693 1.00 89.81 97 LYS A CA 1
ATOM 724 C C . LYS A 1 97 ? -6.198 -0.057 6.912 1.00 89.81 97 LYS A C 1
ATOM 726 O O . LYS A 1 97 ? -6.842 -1.043 7.252 1.00 89.81 97 LYS A O 1
ATOM 731 N N . GLU A 1 98 ? -5.301 -0.081 5.939 1.00 89.88 98 GLU A N 1
ATOM 732 C CA . GLU A 1 98 ? -4.855 -1.328 5.322 1.00 89.88 98 GLU A CA 1
ATOM 733 C C . GLU A 1 98 ? -3.378 -1.246 4.919 1.00 89.88 98 GLU A C 1
ATOM 735 O O . GLU A 1 98 ? -2.769 -0.169 4.910 1.00 89.88 98 GLU A O 1
ATOM 740 N N . CYS A 1 99 ? -2.771 -2.397 4.645 1.00 89.88 99 CYS A N 1
ATOM 741 C CA . CYS A 1 99 ? -1.441 -2.457 4.058 1.00 89.88 99 CYS A CA 1
ATOM 742 C C . CYS A 1 99 ? -1.545 -2.383 2.536 1.00 89.88 99 CYS A C 1
ATOM 744 O O . CYS A 1 99 ? -2.459 -2.942 1.938 1.00 89.88 99 CYS A O 1
ATOM 746 N N . GLY A 1 100 ? -0.578 -1.721 1.908 1.00 90.69 100 GLY A N 1
ATOM 747 C CA . GLY A 1 100 ? -0.388 -1.718 0.464 1.00 90.69 100 GLY A CA 1
ATOM 748 C C . GLY A 1 100 ? 0.992 -2.241 0.090 1.00 90.69 100 GLY A C 1
ATOM 749 O O . GLY A 1 100 ? 1.940 -2.151 0.873 1.00 90.69 100 GLY A O 1
ATOM 750 N N . ILE A 1 101 ? 1.109 -2.761 -1.126 1.00 89.69 101 ILE A N 1
ATOM 751 C CA . ILE A 1 101 ? 2.364 -3.190 -1.737 1.00 89.69 101 ILE A CA 1
ATOM 752 C C . ILE A 1 101 ? 2.611 -2.379 -3.001 1.00 89.69 101 ILE A C 1
ATOM 754 O O . ILE A 1 101 ? 1.737 -2.247 -3.856 1.00 89.69 101 ILE A O 1
ATOM 758 N N . VAL A 1 102 ? 3.822 -1.854 -3.145 1.00 91.00 102 VAL A N 1
ATOM 759 C CA . VAL A 1 102 ? 4.260 -1.225 -4.388 1.00 91.00 102 VAL A CA 1
ATOM 760 C C . VAL A 1 102 ? 4.591 -2.306 -5.409 1.00 91.00 102 VAL A C 1
ATOM 762 O O . VAL A 1 102 ? 5.457 -3.143 -5.179 1.00 91.00 102 VAL A O 1
ATOM 765 N N . ILE A 1 103 ? 3.937 -2.270 -6.564 1.00 88.62 103 ILE A N 1
ATOM 766 C CA . ILE A 1 103 ? 4.107 -3.253 -7.645 1.00 88.62 103 ILE A CA 1
ATOM 767 C C . ILE A 1 103 ? 4.855 -2.669 -8.850 1.00 88.62 103 ILE A C 1
ATOM 769 O O . ILE A 1 103 ? 5.405 -3.408 -9.669 1.00 88.62 103 ILE A O 1
ATOM 773 N N . SER A 1 104 ? 4.912 -1.336 -8.953 1.00 86.56 104 SER A N 1
ATOM 774 C CA . SER A 1 104 ? 5.597 -0.632 -10.035 1.00 86.56 104 SER A CA 1
ATOM 775 C C . SER A 1 104 ? 6.178 0.713 -9.586 1.00 86.56 104 SER A C 1
ATOM 777 O O . SER A 1 104 ? 5.697 1.370 -8.661 1.00 86.56 104 SER A O 1
ATOM 779 N N . GLN A 1 105 ? 7.240 1.140 -1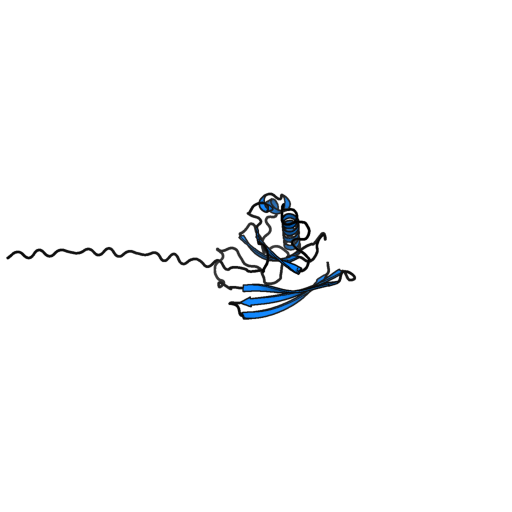0.270 1.00 83.38 105 GLN A N 1
ATOM 780 C CA . GLN A 1 105 ? 7.880 2.439 -10.052 1.00 83.38 105 GLN A CA 1
ATOM 781 C C . GLN A 1 105 ? 7.080 3.586 -10.688 1.00 83.38 105 GLN A C 1
ATOM 783 O O . GLN A 1 105 ? 7.011 4.677 -10.133 1.00 83.38 105 GLN A O 1
ATOM 788 N N . THR A 1 106 ? 6.499 3.349 -11.864 1.00 79.94 106 THR A N 1
ATOM 789 C CA . THR A 1 106 ? 5.936 4.406 -12.727 1.00 79.94 106 THR A CA 1
ATOM 790 C C . THR A 1 106 ? 4.661 3.981 -13.460 1.00 79.94 106 THR A C 1
ATOM 792 O O . THR A 1 106 ? 4.159 4.728 -14.293 1.00 79.94 106 THR A O 1
ATOM 795 N N . GLY A 1 107 ? 4.141 2.781 -13.184 1.00 77.19 107 GLY A N 1
ATOM 796 C CA . GLY A 1 107 ? 2.904 2.293 -13.797 1.00 77.19 107 GLY A CA 1
ATOM 797 C C . GLY A 1 107 ? 1.678 3.103 -13.370 1.00 77.19 107 GLY A C 1
ATOM 798 O O . GLY A 1 107 ? 1.659 3.664 -12.276 1.00 77.19 107 GLY A O 1
ATOM 799 N N . SER A 1 108 ? 0.646 3.111 -14.221 1.00 77.50 108 SER A N 1
ATOM 800 C CA . SER A 1 108 ? -0.669 3.706 -13.927 1.00 77.50 108 SER A CA 1
ATOM 801 C C . SER A 1 108 ? -1.309 3.106 -12.674 1.00 77.50 108 SER A C 1
ATOM 803 O O . SER A 1 108 ? -1.924 3.827 -11.897 1.00 77.50 108 SER A O 1
ATOM 805 N N . MET A 1 109 ? -1.095 1.808 -12.448 1.00 83.06 109 MET A N 1
ATOM 806 C CA . MET A 1 109 ? -1.300 1.134 -11.172 1.00 83.06 109 MET A CA 1
ATOM 807 C C . MET A 1 109 ? 0.078 0.815 -10.584 1.00 83.06 109 MET A C 1
ATOM 809 O O . MET A 1 109 ? 0.816 -0.025 -11.105 1.00 83.06 109 MET A O 1
ATOM 813 N N . SER A 1 110 ? 0.471 1.548 -9.542 1.00 87.62 110 SER A N 1
ATOM 814 C CA . SER A 1 110 ? 1.815 1.442 -8.954 1.00 87.62 110 SER A CA 1
ATOM 815 C C . SER A 1 110 ? 1.833 0.740 -7.606 1.00 87.62 110 SER A C 1
ATOM 817 O O . SER A 1 110 ? 2.886 0.246 -7.196 1.00 87.62 110 SER A O 1
ATOM 819 N N . ALA A 1 111 ? 0.677 0.641 -6.954 1.00 91.62 111 ALA A N 1
ATOM 820 C CA . ALA A 1 111 ? 0.496 -0.064 -5.703 1.00 91.62 111 ALA A CA 1
ATOM 821 C C . ALA A 1 111 ? -0.928 -0.617 -5.580 1.00 91.62 111 ALA A C 1
ATOM 823 O O . ALA A 1 111 ? -1.865 -0.056 -6.150 1.00 91.62 111 ALA A O 1
ATOM 824 N N . VAL A 1 112 ? -1.064 -1.705 -4.826 1.00 90.56 112 VAL A N 1
ATOM 825 C CA . VAL A 1 112 ? -2.332 -2.407 -4.575 1.00 90.56 112 VAL A CA 1
ATOM 826 C C . VAL A 1 112 ? -2.475 -2.707 -3.083 1.00 90.56 112 VAL A C 1
ATOM 828 O O . VAL A 1 112 ? -1.455 -2.792 -2.387 1.00 90.56 112 VAL A O 1
ATOM 831 N N . PRO A 1 113 ? -3.703 -2.844 -2.563 1.00 89.44 113 PRO A N 1
ATOM 832 C CA . PRO A 1 113 ? -3.913 -3.257 -1.188 1.00 89.44 113 PRO A CA 1
ATOM 833 C C . PRO A 1 113 ? -3.494 -4.710 -0.991 1.00 89.44 113 PRO A C 1
ATOM 835 O O . PRO A 1 113 ? -3.525 -5.525 -1.912 1.00 89.44 113 PRO A O 1
ATOM 838 N N . VAL A 1 114 ? -3.115 -5.042 0.235 1.00 84.19 114 VAL A N 1
ATOM 839 C CA . VAL A 1 114 ? -2.826 -6.419 0.603 1.00 84.19 114 VAL A CA 1
ATOM 840 C C . VAL A 1 114 ? -4.097 -7.071 1.154 1.00 84.19 114 VAL A C 1
ATOM 842 O O . VAL A 1 114 ? -4.673 -6.545 2.116 1.00 84.19 114 VAL A O 1
ATOM 845 N N . PRO A 1 115 ? -4.536 -8.216 0.596 1.00 75.69 115 PRO A N 1
ATOM 846 C CA . PRO A 1 115 ? -5.678 -8.965 1.114 1.00 75.69 115 PRO A CA 1
ATOM 847 C C . PRO A 1 115 ? -5.574 -9.229 2.625 1.00 75.69 115 PRO A C 1
ATOM 849 O O . PRO A 1 115 ? -4.484 -9.359 3.167 1.00 75.69 115 PRO A O 1
ATOM 852 N N . GLY A 1 116 ? -6.703 -9.239 3.340 1.00 74.12 116 GLY A N 1
ATOM 853 C CA . GLY A 1 116 ? -6.749 -9.536 4.785 1.00 74.12 116 GLY A CA 1
ATOM 854 C C . GLY A 1 116 ? -6.135 -8.479 5.726 1.00 74.12 116 GLY A C 1
ATOM 855 O O . GLY A 1 116 ? -6.274 -8.582 6.947 1.00 74.12 116 GLY A O 1
ATOM 856 N N . SER A 1 117 ? -5.494 -7.431 5.196 1.00 81.62 117 SER A N 1
ATOM 857 C CA . SER A 1 117 ? -4.834 -6.391 6.004 1.00 81.62 117 SER A CA 1
ATOM 858 C C . SER A 1 117 ? -5.759 -5.261 6.482 1.00 81.62 117 SER A C 1
ATOM 860 O O . SER A 1 117 ? -5.321 -4.385 7.229 1.00 81.62 117 SER A O 1
ATOM 862 N N . ARG A 1 118 ? -7.034 -5.280 6.075 1.00 86.56 118 ARG A N 1
ATOM 863 C CA . ARG A 1 118 ? -8.033 -4.255 6.416 1.00 86.56 118 ARG A CA 1
ATOM 864 C C . ARG A 1 118 ? -8.292 -4.217 7.918 1.00 86.56 118 ARG A C 1
ATOM 866 O O . ARG A 1 118 ? -8.455 -5.258 8.554 1.00 86.56 118 ARG A O 1
ATOM 873 N N . ARG A 1 119 ? -8.332 -3.019 8.491 1.00 84.94 119 ARG A N 1
ATOM 874 C CA . ARG A 1 119 ? -8.637 -2.762 9.900 1.00 84.94 119 ARG A CA 1
ATOM 875 C C . ARG A 1 119 ? -9.564 -1.557 9.990 1.00 84.94 119 ARG A C 1
ATOM 877 O O . ARG A 1 119 ? -9.230 -0.479 9.498 1.00 84.94 119 ARG A O 1
ATOM 884 N N . GLU A 1 120 ? -10.712 -1.751 10.625 1.00 84.12 120 GLU A N 1
ATOM 885 C CA . GLU A 1 120 ? -11.699 -0.697 10.849 1.00 84.12 120 GLU A CA 1
ATOM 886 C C . GLU A 1 120 ? -11.145 0.436 11.728 1.00 84.12 120 GLU A C 1
ATOM 888 O O . GLU A 1 120 ? -10.138 0.297 12.436 1.00 84.12 120 GLU A O 1
ATOM 893 N N . ALA A 1 121 ? -11.811 1.590 11.680 1.00 79.19 121 ALA A N 1
ATOM 894 C CA . ALA A 1 121 ? -11.465 2.725 12.521 1.00 79.19 121 ALA A CA 1
ATOM 895 C C . ALA A 1 121 ? -11.654 2.396 14.022 1.00 79.19 121 ALA A C 1
ATOM 897 O O . ALA A 1 121 ? -12.581 1.669 14.386 1.00 79.19 121 ALA A O 1
ATOM 898 N N . PRO A 1 122 ? -10.836 2.965 14.933 1.00 65.56 122 PRO A N 1
ATOM 899 C CA . PRO A 1 122 ? -11.013 2.767 16.370 1.00 65.56 122 PRO A CA 1
ATOM 900 C C . PRO A 1 122 ? -12.353 3.376 16.819 1.00 65.56 122 PRO A C 1
ATOM 902 O O . PRO A 1 122 ? -12.476 4.597 16.920 1.00 65.56 122 PRO A O 1
ATOM 905 N N . GLY A 1 123 ? -13.367 2.536 17.040 1.00 56.31 123 GLY A N 1
ATOM 906 C CA . GLY A 1 123 ? -14.727 2.966 17.385 1.00 56.31 123 GLY A CA 1
ATOM 907 C C . GLY A 1 123 ? -15.840 2.002 16.955 1.00 56.31 123 GLY A C 1
ATOM 908 O O . GLY A 1 123 ? -16.920 2.053 17.538 1.00 56.31 123 GLY A O 1
ATOM 909 N N . GLY A 1 124 ? -15.579 1.102 15.999 1.00 47.16 124 GLY A N 1
ATOM 910 C CA . GLY A 1 124 ? -16.446 -0.043 15.698 1.00 47.16 124 GLY A CA 1
ATOM 911 C C . GLY A 1 124 ? -16.252 -1.140 16.746 1.00 47.16 124 GLY A C 1
ATOM 912 O O . GLY A 1 124 ? -15.135 -1.593 16.982 1.00 47.16 124 GLY A O 1
ATOM 913 N N . GLY A 1 125 ? -17.308 -1.498 17.473 1.00 40.09 125 GLY A N 1
ATOM 914 C CA . GLY A 1 125 ? -17.235 -2.492 18.540 1.00 40.09 125 GLY A CA 1
ATOM 915 C C . GLY A 1 125 ? -16.986 -3.915 18.028 1.00 40.09 125 GLY A C 1
ATOM 916 O O . GLY A 1 125 ? -17.520 -4.309 17.001 1.00 40.09 125 GLY A O 1
ATOM 917 N N . ALA A 1 126 ? -16.270 -4.683 18.859 1.00 37.81 126 ALA A N 1
ATOM 918 C CA . ALA A 1 126 ? -16.012 -6.127 18.796 1.00 37.81 126 ALA A CA 1
ATOM 919 C C . ALA A 1 126 ? -15.019 -6.616 17.723 1.00 37.81 126 ALA A C 1
ATOM 921 O O . ALA A 1 126 ? -15.387 -7.130 16.677 1.00 37.81 126 ALA A O 1
ATOM 922 N N . GLY A 1 127 ? -13.735 -6.603 18.072 1.00 38.47 127 GLY A N 1
ATOM 923 C CA . GLY A 1 127 ? -12.724 -7.399 17.384 1.00 38.47 127 GLY A CA 1
ATOM 924 C C . GLY A 1 127 ? -11.377 -7.168 18.035 1.00 38.47 127 GLY A C 1
ATOM 925 O O . GLY A 1 127 ? -10.925 -6.032 18.092 1.00 38.47 127 GLY A O 1
ATOM 926 N N . GLY A 1 128 ? -10.806 -8.215 18.628 1.00 37.50 128 GLY A N 1
ATOM 927 C CA . GLY A 1 128 ? -9.623 -8.153 19.478 1.00 37.50 128 GLY A CA 1
ATOM 928 C C . GLY A 1 128 ? -8.488 -7.324 18.888 1.00 37.50 128 GLY A C 1
ATOM 929 O O . GLY A 1 128 ? -8.316 -7.243 17.675 1.00 37.50 128 GLY A O 1
ATOM 930 N N . GLY A 1 129 ? -7.701 -6.724 19.783 1.00 43.28 129 GLY A N 1
ATOM 931 C CA . GLY A 1 129 ? -6.394 -6.175 19.456 1.00 43.28 129 GLY A CA 1
ATOM 932 C C . GLY A 1 129 ? -5.505 -7.282 18.907 1.00 43.28 129 GLY A C 1
ATOM 933 O O . GLY A 1 129 ? -4.708 -7.867 19.632 1.00 43.28 129 GLY A O 1
ATOM 934 N N . GLU A 1 130 ? -5.669 -7.601 17.633 1.00 50.38 130 GLU A N 1
ATOM 935 C CA . GLU A 1 130 ? -4.708 -8.402 16.924 1.00 50.38 130 GLU A CA 1
ATOM 936 C C . GLU A 1 130 ? -3.535 -7.482 16.625 1.00 50.38 130 GLU A C 1
ATOM 938 O O . GLU A 1 130 ? -3.612 -6.543 15.827 1.00 50.38 130 GLU A O 1
ATOM 943 N N . ASN A 1 131 ? -2.430 -7.763 17.308 1.00 53.88 131 ASN A N 1
ATOM 944 C CA . ASN A 1 131 ? -1.106 -7.289 16.944 1.00 53.88 131 ASN A CA 1
ATOM 945 C C . ASN A 1 131 ? -0.690 -7.993 15.644 1.00 53.88 131 ASN A C 1
ATOM 947 O O . ASN A 1 131 ? 0.266 -8.775 15.642 1.00 53.88 131 ASN A O 1
ATOM 951 N N . THR A 1 132 ? -1.470 -7.801 14.571 1.00 57.25 132 THR A N 1
ATOM 952 C CA . THR A 1 132 ? -1.185 -8.408 13.282 1.00 57.25 132 THR A CA 1
ATOM 953 C C . THR A 1 132 ? -0.101 -7.598 12.603 1.00 57.25 132 THR A C 1
ATOM 955 O O . THR A 1 132 ? -0.341 -6.476 12.142 1.00 57.25 132 THR A O 1
ATOM 958 N N . ASN A 1 133 ? 1.094 -8.166 12.534 1.00 62.62 133 ASN A N 1
ATOM 959 C CA . ASN A 1 133 ? 2.160 -7.612 11.722 1.00 62.62 133 ASN A CA 1
ATOM 960 C C . ASN A 1 133 ? 2.164 -8.366 10.396 1.00 62.62 133 ASN A C 1
ATOM 962 O O . ASN A 1 133 ? 2.147 -9.594 10.375 1.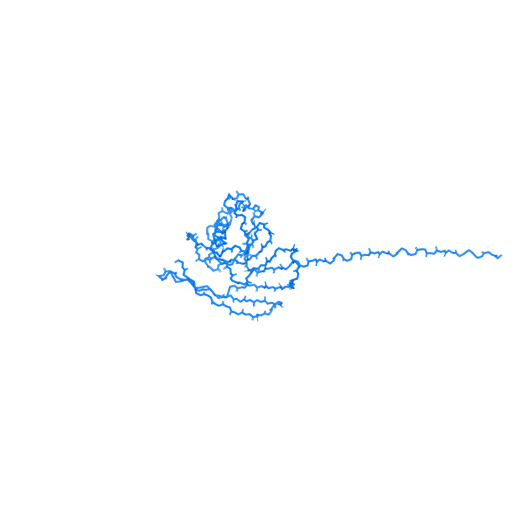00 62.62 133 ASN A O 1
ATOM 966 N N . MET A 1 134 ? 2.172 -7.634 9.293 1.00 65.75 134 MET A N 1
ATOM 967 C CA . MET A 1 134 ? 2.259 -8.205 7.960 1.00 65.75 134 MET A CA 1
ATOM 968 C C . MET A 1 134 ? 3.606 -7.832 7.366 1.00 65.75 134 MET A C 1
ATOM 970 O O . MET A 1 134 ? 3.958 -6.653 7.303 1.00 65.75 134 MET A O 1
ATOM 974 N N . TYR A 1 135 ? 4.333 -8.838 6.896 1.00 67.50 135 TYR A N 1
ATOM 975 C CA . TYR A 1 135 ? 5.607 -8.646 6.221 1.00 67.50 135 TYR A CA 1
ATOM 976 C C . TYR A 1 135 ? 5.558 -9.256 4.829 1.00 67.50 135 TYR A C 1
ATOM 978 O O . TYR A 1 135 ? 5.004 -10.333 4.610 1.00 67.50 135 TYR A O 1
ATOM 986 N N . ILE A 1 136 ? 6.158 -8.561 3.868 1.00 68.31 136 ILE A N 1
ATOM 987 C CA . ILE A 1 136 ? 6.343 -9.109 2.528 1.00 68.31 136 ILE A CA 1
ATOM 988 C C . ILE A 1 136 ? 7.518 -10.065 2.596 1.00 68.31 136 ILE A C 1
ATOM 990 O O . ILE A 1 136 ? 8.657 -9.654 2.812 1.00 68.31 136 ILE A O 1
ATOM 994 N N . ARG A 1 137 ? 7.226 -11.346 2.401 1.00 76.31 137 ARG A N 1
ATOM 995 C CA . ARG A 1 137 ? 8.235 -12.398 2.365 1.00 76.31 137 ARG A CA 1
ATOM 996 C C . ARG A 1 137 ? 8.964 -12.408 1.032 1.00 76.31 137 ARG A C 1
ATOM 998 O O . ARG A 1 137 ? 10.179 -12.577 0.978 1.00 76.31 137 ARG A O 1
ATOM 1005 N N . GLN A 1 138 ? 8.209 -12.270 -0.055 1.00 73.88 138 GLN A N 1
ATOM 1006 C CA . GLN A 1 138 ? 8.740 -12.395 -1.405 1.00 73.88 138 GLN A CA 1
ATOM 1007 C C . GLN A 1 138 ? 7.916 -11.563 -2.382 1.00 73.88 138 GLN A C 1
ATOM 1009 O O . GLN A 1 138 ? 6.692 -11.648 -2.400 1.00 73.88 138 GLN A O 1
ATOM 1014 N N . PHE A 1 139 ? 8.600 -10.796 -3.226 1.00 78.69 139 PHE A N 1
ATOM 1015 C CA . PHE A 1 139 ? 8.011 -10.084 -4.352 1.00 78.69 139 PHE A CA 1
ATOM 1016 C C . PHE A 1 139 ? 8.755 -10.489 -5.623 1.00 78.69 139 PHE A C 1
ATOM 1018 O O . PHE A 1 139 ? 9.978 -10.363 -5.701 1.00 78.69 139 PHE A O 1
ATOM 1025 N N . GLN A 1 140 ? 8.028 -10.991 -6.617 1.00 77.75 140 GLN A N 1
ATOM 1026 C CA . GLN A 1 140 ? 8.574 -11.325 -7.927 1.00 77.75 140 GLN A CA 1
ATOM 1027 C C . GLN A 1 140 ? 7.765 -10.639 -9.011 1.00 77.75 140 GLN A C 1
ATOM 1029 O O . GLN A 1 140 ? 6.566 -10.859 -9.144 1.00 77.75 140 GLN A O 1
ATOM 1034 N N . ARG A 1 141 ? 8.441 -9.829 -9.822 1.00 73.81 141 ARG A N 1
ATOM 1035 C CA . ARG A 1 141 ? 7.838 -9.144 -10.960 1.00 73.81 141 ARG A CA 1
ATOM 1036 C C . ARG A 1 141 ? 8.253 -9.836 -12.251 1.00 73.81 141 ARG A C 1
ATOM 1038 O O . ARG A 1 141 ? 9.438 -9.862 -12.571 1.00 73.81 141 ARG A O 1
ATOM 1045 N N . ASN A 1 142 ? 7.291 -10.321 -13.027 1.00 74.81 142 ASN A N 1
ATOM 1046 C CA . ASN A 1 142 ? 7.523 -10.752 -14.398 1.00 74.81 142 ASN A CA 1
ATOM 1047 C C . ASN A 1 142 ? 7.134 -9.623 -15.360 1.00 74.81 142 ASN A C 1
ATOM 1049 O O . ASN A 1 142 ? 5.973 -9.447 -15.722 1.00 74.81 142 ASN A O 1
ATOM 1053 N N . GLY A 1 143 ? 8.133 -8.843 -15.776 1.00 62.16 143 GLY A N 1
ATOM 1054 C CA . GLY A 1 143 ? 7.935 -7.731 -16.707 1.00 62.16 143 GLY A CA 1
ATOM 1055 C C . GLY A 1 143 ? 7.557 -8.148 -18.133 1.00 62.16 143 GLY A C 1
ATOM 1056 O O . GLY A 1 143 ? 7.068 -7.306 -18.874 1.00 62.16 143 GLY A O 1
ATOM 1057 N N . VAL A 1 144 ? 7.772 -9.413 -18.512 1.00 67.31 144 VAL A N 1
ATOM 1058 C CA . VAL A 1 144 ? 7.528 -9.923 -19.874 1.00 67.31 144 VAL A CA 1
ATOM 1059 C C . VAL A 1 144 ? 6.067 -10.332 -20.055 1.00 67.31 144 VAL A C 1
ATOM 1061 O O . VAL A 1 144 ? 5.481 -10.070 -21.097 1.00 67.31 144 VAL A O 1
ATOM 1064 N N . ASN A 1 145 ? 5.471 -10.927 -19.022 1.00 64.31 145 ASN A N 1
ATOM 1065 C CA . ASN A 1 145 ? 4.126 -11.505 -19.078 1.00 64.31 145 ASN A CA 1
ATOM 1066 C C . ASN A 1 145 ? 3.072 -10.693 -18.304 1.00 64.31 145 ASN A C 1
ATOM 1068 O O . ASN A 1 145 ? 1.953 -11.164 -18.131 1.00 64.31 145 ASN A O 1
ATOM 1072 N N . GLY A 1 146 ? 3.428 -9.504 -17.804 1.00 69.06 146 GLY A N 1
ATOM 1073 C CA . GLY A 1 146 ? 2.476 -8.597 -17.154 1.00 69.06 146 GLY A CA 1
ATOM 1074 C C . GLY A 1 146 ? 1.938 -9.086 -15.807 1.00 69.06 146 GLY A C 1
ATOM 1075 O O . GLY A 1 146 ? 0.821 -8.741 -15.443 1.00 69.06 146 GLY A O 1
ATOM 1076 N N . PHE A 1 147 ? 2.693 -9.903 -15.065 1.00 73.81 147 PHE A N 1
ATOM 1077 C CA . PHE A 1 147 ? 2.252 -10.403 -13.760 1.00 73.81 147 PHE A CA 1
ATOM 1078 C C . PHE A 1 147 ? 3.288 -10.202 -12.658 1.00 73.81 147 PHE A C 1
ATOM 1080 O O . PHE A 1 147 ? 4.498 -10.163 -12.894 1.00 73.81 147 PHE A O 1
ATOM 1087 N N . TYR A 1 148 ? 2.808 -10.126 -11.424 1.00 75.31 148 TYR A N 1
ATOM 1088 C CA . TYR A 1 148 ? 3.608 -10.200 -10.211 1.00 75.31 148 TYR A CA 1
ATOM 1089 C C . TYR A 1 148 ? 3.093 -11.304 -9.307 1.00 75.31 148 TYR A C 1
ATOM 1091 O O . TYR A 1 148 ? 1.907 -11.612 -9.275 1.00 75.31 148 TYR A O 1
ATOM 1099 N N . GLN A 1 149 ? 4.012 -11.869 -8.538 1.00 80.75 149 GLN A N 1
ATOM 1100 C CA . GLN A 1 149 ? 3.705 -12.702 -7.397 1.00 80.75 149 GLN A CA 1
ATOM 1101 C C . GLN A 1 149 ? 4.149 -11.980 -6.132 1.00 80.75 149 GLN A C 1
ATOM 1103 O O . GLN A 1 149 ? 5.286 -11.507 -6.047 1.00 80.75 149 GLN A O 1
ATOM 1108 N N . VAL A 1 150 ? 3.269 -11.933 -5.139 1.00 76.38 150 VAL A N 1
ATOM 1109 C CA . VAL A 1 150 ? 3.613 -11.463 -3.796 1.00 76.38 150 VAL A CA 1
ATOM 1110 C C . VAL A 1 150 ? 3.253 -12.537 -2.795 1.00 76.38 150 VAL A C 1
ATOM 1112 O O . VAL A 1 150 ? 2.151 -13.075 -2.849 1.00 76.38 150 VAL A O 1
ATOM 1115 N N . CYS A 1 151 ? 4.183 -12.838 -1.898 1.00 77.25 151 CYS A N 1
ATOM 1116 C CA . CYS A 1 151 ? 3.952 -13.677 -0.737 1.00 77.25 151 CYS A CA 1
ATOM 1117 C C . CYS A 1 151 ? 4.038 -12.836 0.533 1.00 77.25 151 CYS A C 1
ATOM 1119 O O . CYS A 1 151 ? 5.001 -12.086 0.725 1.00 77.25 151 CYS A O 1
ATOM 1121 N N . TYR A 1 152 ? 3.049 -13.002 1.398 1.00 75.31 152 TYR A N 1
ATOM 1122 C CA . TYR A 1 152 ? 2.884 -12.282 2.649 1.00 75.31 152 TYR A CA 1
ATOM 1123 C C . TYR A 1 152 ? 2.956 -13.257 3.804 1.00 75.31 152 TYR A C 1
ATOM 1125 O O . TYR A 1 152 ? 2.320 -14.306 3.747 1.00 75.31 152 TYR A O 1
ATOM 1133 N N . ASP A 1 153 ? 3.679 -12.871 4.843 1.00 78.19 153 ASP A N 1
ATOM 1134 C CA . ASP A 1 153 ? 3.675 -13.540 6.131 1.00 78.19 153 ASP A CA 1
ATOM 1135 C C . ASP A 1 153 ? 2.828 -12.710 7.101 1.00 78.19 153 ASP A C 1
ATOM 1137 O O . ASP A 1 153 ? 3.103 -11.530 7.349 1.00 78.19 153 ASP A O 1
ATOM 1141 N N . TYR A 1 154 ? 1.778 -13.330 7.628 1.00 72.06 154 TYR A N 1
ATOM 1142 C CA . TYR A 1 154 ? 0.900 -12.771 8.645 1.00 72.06 154 TYR A CA 1
ATOM 1143 C C . TYR A 1 154 ? 1.394 -13.242 10.001 1.00 72.06 154 TYR A C 1
ATOM 1145 O O . TYR A 1 154 ? 1.510 -14.441 10.233 1.00 72.06 154 TYR A O 1
ATOM 1153 N N . TYR A 1 155 ? 1.667 -12.308 10.900 1.00 69.19 155 TYR A N 1
ATOM 1154 C CA . TYR A 1 155 ? 2.038 -12.607 12.272 1.00 69.19 155 TYR A CA 1
ATOM 1155 C C . TYR A 1 155 ? 0.949 -12.131 13.208 1.00 69.19 155 TYR A C 1
ATOM 1157 O O . TYR A 1 155 ? 0.535 -10.989 13.073 1.00 69.19 155 TYR A O 1
ATOM 1165 N N . SER A 1 156 ? 0.559 -12.927 14.197 1.00 69.94 156 SER A N 1
ATOM 1166 C CA . SER A 1 156 ? -0.296 -12.498 15.307 1.00 69.94 156 SER A CA 1
ATOM 1167 C C . SER A 1 156 ? 0.454 -12.716 16.613 1.00 69.94 156 SER A C 1
ATOM 1169 O O . SER A 1 156 ? 1.000 -13.789 16.849 1.00 69.94 156 SER A O 1
ATOM 1171 N N . ASN A 1 157 ? 0.549 -11.676 17.445 1.00 70.19 157 ASN A N 1
ATOM 1172 C CA . ASN A 1 157 ? 1.303 -11.712 18.709 1.00 70.19 157 ASN A CA 1
ATOM 1173 C C . ASN A 1 157 ? 2.774 -12.153 18.557 1.00 70.19 157 ASN A C 1
ATOM 1175 O O . ASN A 1 157 ? 3.361 -12.716 19.475 1.00 70.19 157 ASN A O 1
ATOM 1179 N N . GLY A 1 158 ? 3.381 -11.861 17.403 1.00 68.62 158 GLY A N 1
ATOM 1180 C CA . GLY A 1 158 ? 4.775 -12.206 17.109 1.00 68.62 158 GLY A CA 1
ATOM 1181 C C . GLY A 1 158 ? 4.989 -13.612 16.542 1.00 68.62 158 GLY A C 1
ATOM 1182 O O . GLY A 1 158 ? 6.117 -13.930 16.176 1.00 68.62 158 GLY A O 1
ATOM 1183 N N . GLU A 1 159 ? 3.939 -14.421 16.396 1.00 72.19 159 GLU A N 1
ATOM 1184 C CA . GLU A 1 159 ? 4.007 -15.750 15.777 1.00 72.19 159 GLU A CA 1
ATOM 1185 C C . GLU A 1 159 ? 3.470 -15.721 14.347 1.00 72.19 159 GLU A C 1
ATOM 1187 O O . GLU A 1 159 ? 2.453 -15.080 14.091 1.00 72.19 159 GLU A O 1
ATOM 1192 N N . LEU A 1 160 ? 4.142 -16.413 13.420 1.00 77.19 160 LEU A N 1
ATOM 1193 C CA . LEU A 1 160 ? 3.681 -16.567 12.037 1.00 77.19 160 LEU A CA 1
ATOM 1194 C C . LEU A 1 160 ? 2.400 -17.407 12.031 1.00 77.19 160 LEU A C 1
ATOM 1196 O O . LEU A 1 160 ? 2.438 -18.596 12.342 1.00 77.19 160 LEU A O 1
ATOM 1200 N N . THR A 1 161 ? 1.281 -16.800 11.660 1.00 78.62 161 THR A N 1
ATOM 1201 C CA . THR A 1 161 ? -0.020 -17.468 11.581 1.00 78.62 161 THR A CA 1
ATOM 1202 C C . THR A 1 161 ? -0.306 -18.005 10.191 1.00 78.62 161 THR A C 1
ATOM 1204 O O . THR A 1 161 ? -0.936 -19.049 10.057 1.00 78.62 161 THR A O 1
ATOM 1207 N N . GLU A 1 162 ? 0.142 -17.306 9.149 1.00 77.56 162 GLU A N 1
ATOM 1208 C CA . GLU A 1 162 ? -0.179 -17.674 7.773 1.00 77.56 162 GLU A CA 1
ATOM 1209 C C . GLU A 1 162 ? 0.860 -17.132 6.790 1.00 77.56 162 GLU A C 1
ATOM 1211 O O . GLU A 1 162 ? 1.360 -16.022 6.964 1.00 77.56 162 GLU A O 1
ATOM 1216 N N . THR A 1 163 ? 1.142 -17.887 5.726 1.00 79.00 163 THR A N 1
ATOM 1217 C CA . THR A 1 163 ? 1.791 -17.355 4.523 1.00 79.00 163 THR A CA 1
ATOM 1218 C C . THR A 1 163 ? 0.812 -17.456 3.359 1.00 79.00 163 THR A C 1
ATOM 1220 O O . THR A 1 163 ? 0.401 -18.560 3.005 1.00 79.00 163 THR A O 1
ATOM 1223 N N . GLN A 1 164 ? 0.489 -16.337 2.710 1.00 76.00 164 GLN A N 1
ATOM 1224 C CA . GLN A 1 164 ? -0.323 -16.338 1.489 1.00 76.00 164 GLN A CA 1
ATOM 1225 C C . GLN A 1 164 ? 0.482 -15.812 0.313 1.00 76.00 164 GLN A C 1
ATOM 1227 O O . GLN A 1 164 ? 1.119 -14.769 0.420 1.00 76.00 164 GLN A O 1
ATOM 1232 N N . CYS A 1 165 ? 0.411 -16.499 -0.824 1.00 76.94 165 CYS A N 1
ATOM 1233 C CA . CYS A 1 165 ? 0.984 -16.030 -2.079 1.00 76.94 165 CYS A CA 1
ATOM 1234 C C . CYS A 1 165 ? -0.129 -15.760 -3.088 1.00 76.94 165 CYS A C 1
ATOM 1236 O O . CYS A 1 165 ? -0.961 -16.629 -3.339 1.00 76.94 165 CYS A O 1
ATOM 1238 N N . SER A 1 166 ? -0.108 -14.584 -3.704 1.00 72.56 166 SER A N 1
ATOM 1239 C CA . SER A 1 166 ? -1.019 -14.221 -4.784 1.00 72.56 166 SER A CA 1
ATOM 1240 C C . SER A 1 166 ? -0.225 -13.929 -6.046 1.00 72.56 166 SER A C 1
ATOM 1242 O O . SER A 1 166 ? 0.748 -13.176 -6.002 1.00 72.56 166 SER A O 1
ATOM 1244 N N . VAL A 1 167 ? -0.668 -14.494 -7.169 1.00 77.88 167 VAL A N 1
ATOM 1245 C CA . VAL A 1 167 ? -0.241 -14.078 -8.509 1.00 77.88 167 VAL A CA 1
ATOM 1246 C C . VAL A 1 167 ? -1.305 -13.141 -9.053 1.00 77.88 167 VAL A C 1
ATOM 1248 O O . VAL A 1 167 ? -2.490 -13.454 -8.993 1.00 77.88 167 VAL A O 1
ATOM 1251 N N . GLN A 1 168 ? -0.884 -11.982 -9.530 1.00 70.00 168 GLN A N 1
ATOM 1252 C CA . GLN A 1 168 ? -1.754 -10.911 -9.988 1.00 70.00 168 GLN A CA 1
ATOM 1253 C C . GLN A 1 168 ? -1.242 -10.399 -11.332 1.00 70.00 168 GLN A C 1
ATOM 1255 O O . GLN A 1 168 ? -0.032 -10.283 -11.542 1.00 70.00 168 GLN A O 1
ATOM 1260 N N . THR A 1 169 ? -2.157 -10.102 -12.245 1.00 69.81 169 THR A N 1
ATOM 1261 C CA . THR A 1 169 ? -1.864 -9.502 -13.553 1.00 69.81 169 THR A CA 1
ATOM 1262 C C . THR A 1 169 ? -2.103 -7.993 -13.498 1.00 69.81 169 THR A C 1
ATOM 1264 O O . THR A 1 169 ? -3.023 -7.562 -12.803 1.00 69.81 169 THR A O 1
ATOM 1267 N N . TRP A 1 170 ? -1.302 -7.195 -14.210 1.00 62.97 170 TRP A N 1
ATOM 1268 C CA . TRP A 1 170 ? -1.534 -5.753 -14.404 1.00 62.97 170 TRP A CA 1
ATOM 1269 C C . TRP A 1 170 ? -1.751 -5.405 -15.875 1.00 62.97 170 TRP A C 1
ATOM 1271 O O . TRP A 1 170 ? -1.214 -6.125 -16.749 1.00 62.97 170 TRP A O 1
#

Secondary structure (DSSP, 8-state):
--------------------------B-SS-EEETTSTTGGG-HHHHT----TTS-HHHHHHHHHHHHHHHHHSTTT-TTSS-TT-EEEEE-TTS-EEEEEE--SS-SS-EEEPTT--B--TTSS------EEEEEEEEEEETTTTEEEEEEEEEETTEEEEEEEEEEE-

pLDDT: mean 74.59, std 17.98, range [33.09, 94.19]

Sequence (170 aa):
MQTSKKAVFVYALFTAVASPMALAQLNCGGPTLNTNQPPYSQLETVRNSFVTIEDEEAVRSGLITALVGAYRSIPGNGTFSLPPGSPVRVVYEDRSKECGIVISQTGSMSAVPVPGSRREAPGGGAGGGENTNMYIRQFQRNGVNGFYQVCYDYYSNGELTETQCSVQTW

Foldseek 3Di:
DDDDDDDDDDDDDPPPPPPPPPDLDAAAPAEEQECVDPPNVVDPCSVPLQDAPPDDQVSVLQSVQVSVVVQCVPPPCHLPNQAFQGKYWYQHPQRKIFIKGQHHSDDSRGITTDPPRTGHHPPDDDDDSFNWYKYWPDWDDDPPQQKIKTWIFIDTPRHGPDIDIDIDGD

Radius of gyration: 23.01 Å; chains: 1; bounding box: 31×36×102 Å

Organism: NCBI:txid2983605